Protein AF-A0A6G4P831-F1 (afdb_monomer)

InterPro domains:
  IPR053171 Viral Tip Attachment Protein [PTHR36251] (2-76)
  IPR057587 Tip attachment protein J, second Ig-like domain [PF24489] (1-71)

Sequence (78 aa):
WFSEAKIADAAQVETSARYLGTGSQWSVSGPHIKPGKDFWFYVRSVNLVGKSAFVEASGRASNDAEGYLGLFREKIGK

pLDDT: mean 88.17, std 7.78, range [55.31, 95.38]

Nearest PDB structures (foldseek):
  8xcj-assembly1_F  TM=7.503E-01  e=1.215E-06  Escherichia phage Lambda
  8iyk-assembly1_J  TM=7.920E-01  e=2.891E-06  Escherichia phage Lambda
  8xci-assembly1_J  TM=7.226E-01  e=2.891E-06  Escherichia phage Lambda
  7y8i-assembly1_A  TM=7.914E-01  e=9.825E-01  Chelicerata

Foldseek 3Di:
DKDLDDDPALVVCVVPPPDDDDDPDDDDDDDVQDAPGKMKDWDWDADPVGIDGIDMDMDGHHPCPVVVVVVVCVVVVD

Solvent-accessible surface area (backbone atoms only — not comparable to full-atom values): 5173 Å² total; per-residue (Å²): 83,77,37,78,59,88,69,97,54,71,72,55,49,80,79,66,51,90,65,86,84,85,69,100,72,86,86,87,84,58,91,83,72,46,59,70,37,59,35,34,38,43,48,60,59,75,60,98,89,47,68,56,73,67,46,80,48,75,51,62,41,75,66,59,62,66,62,50,53,52,57,47,48,65,71,68,74,112

Organism: Escherichia coli (NCBI:txid562)

Mean predicted aligned error: 5.67 Å

Structure (mmCIF, N/CA/C/O backbone):
data_AF-A0A6G4P831-F1
#
_entry.id   AF-A0A6G4P831-F1
#
loop_
_atom_site.group_PDB
_atom_site.id
_atom_site.type_symbol
_atom_site.label_atom_id
_atom_site.label_alt_id
_atom_site.label_comp_id
_atom_site.label_asym_id
_atom_site.label_entity_id
_atom_site.label_seq_id
_atom_site.pdbx_PDB_ins_code
_atom_site.Cartn_x
_atom_site.Cartn_y
_atom_site.Cartn_z
_atom_site.occupancy
_atom_site.B_iso_or_equiv
_atom_site.auth_seq_id
_atom_site.auth_comp_id
_atom_site.auth_asym_id
_atom_site.auth_atom_id
_atom_site.pdbx_PDB_model_num
ATOM 1 N N . TRP A 1 1 ? 4.427 4.282 -2.585 1.00 89.31 1 TRP A N 1
ATOM 2 C CA . TRP A 1 1 ? 3.487 5.379 -2.897 1.00 89.31 1 TRP A CA 1
ATOM 3 C C . TRP A 1 1 ? 2.174 5.115 -2.182 1.00 89.31 1 TRP A C 1
ATOM 5 O O . TRP A 1 1 ? 1.833 3.951 -2.011 1.00 89.31 1 TRP A O 1
ATOM 15 N N . PHE A 1 2 ? 1.494 6.164 -1.724 1.00 90.31 2 PHE A N 1
ATOM 16 C CA . PHE A 1 2 ? 0.248 6.091 -0.956 1.00 90.31 2 PHE A CA 1
ATOM 17 C C . PHE A 1 2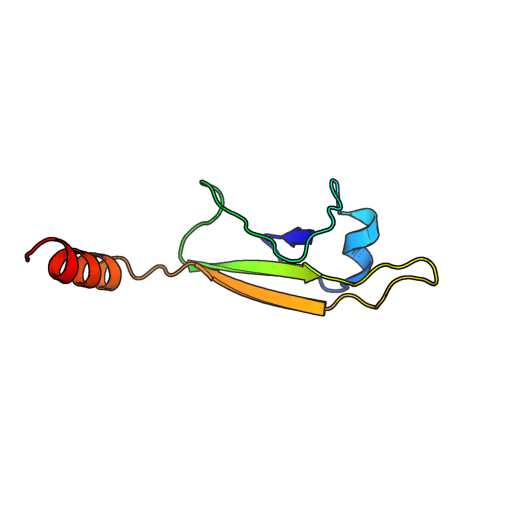 ? -0.858 6.855 -1.687 1.00 90.31 2 PHE A C 1
ATOM 19 O O . PHE A 1 2 ? -0.581 7.913 -2.253 1.00 90.31 2 PHE A O 1
ATOM 26 N N . SER A 1 3 ? -2.086 6.338 -1.640 1.00 90.56 3 SER A N 1
ATOM 27 C CA . SER A 1 3 ? -3.250 6.938 -2.287 1.00 90.56 3 SER A CA 1
ATOM 28 C C . SER A 1 3 ? -4.538 6.736 -1.497 1.00 90.56 3 SER A C 1
ATOM 30 O O . SER A 1 3 ? -4.770 5.687 -0.897 1.00 90.56 3 SER A O 1
ATOM 32 N N . GLU A 1 4 ? -5.417 7.731 -1.579 1.00 92.69 4 GLU A N 1
ATOM 33 C CA . GLU A 1 4 ? -6.802 7.660 -1.100 1.00 92.69 4 GLU A CA 1
ATOM 34 C C . GLU A 1 4 ? -7.763 7.041 -2.126 1.00 92.69 4 GLU A C 1
ATOM 36 O O . GLU A 1 4 ? -8.941 6.857 -1.830 1.00 92.69 4 GLU A O 1
ATOM 41 N N . ALA A 1 5 ? -7.279 6.762 -3.338 1.00 92.31 5 ALA A N 1
ATOM 42 C CA . ALA A 1 5 ? -8.031 6.126 -4.409 1.00 92.31 5 ALA A CA 1
ATOM 43 C C . ALA A 1 5 ? -7.236 4.955 -4.991 1.00 92.31 5 ALA A C 1
ATOM 45 O O . ALA A 1 5 ? -6.042 5.089 -5.285 1.00 92.31 5 ALA A O 1
ATOM 46 N N . LYS A 1 6 ? -7.911 3.824 -5.199 1.00 94.75 6 LYS A N 1
ATOM 47 C CA . LYS A 1 6 ? -7.347 2.706 -5.952 1.00 94.75 6 LYS A CA 1
ATOM 48 C C . LYS A 1 6 ? -7.084 3.133 -7.394 1.00 94.75 6 LYS A C 1
ATOM 50 O O . LYS A 1 6 ? -7.950 3.742 -8.021 1.00 94.75 6 LYS A O 1
ATOM 55 N N . ILE A 1 7 ? -5.922 2.777 -7.924 1.00 93.88 7 ILE A N 1
ATOM 56 C CA . ILE A 1 7 ? -5.591 2.963 -9.341 1.00 93.88 7 ILE A CA 1
ATOM 57 C C . ILE A 1 7 ? -5.751 1.642 -10.094 1.00 93.88 7 ILE A C 1
ATOM 59 O O . ILE A 1 7 ? -5.562 0.566 -9.529 1.00 93.88 7 ILE A O 1
ATOM 63 N N . ALA A 1 8 ? -6.139 1.725 -11.365 1.00 93.44 8 ALA A N 1
ATOM 64 C CA . ALA A 1 8 ? -6.386 0.543 -12.192 1.00 93.44 8 ALA A CA 1
ATOM 65 C C . ALA A 1 8 ? -5.084 -0.146 -12.628 1.00 93.44 8 ALA A C 1
ATOM 67 O O . ALA A 1 8 ? -5.043 -1.367 -12.746 1.00 93.44 8 ALA A O 1
ATOM 68 N N . ASP A 1 9 ? -4.026 0.639 -12.840 1.00 93.56 9 ASP A N 1
ATOM 69 C CA . ASP A 1 9 ? -2.706 0.155 -13.225 1.00 93.56 9 ASP A CA 1
ATOM 70 C C . ASP A 1 9 ? -1.646 0.745 -12.292 1.00 93.56 9 ASP A C 1
ATOM 72 O O . ASP A 1 9 ? -1.430 1.957 -12.251 1.00 93.56 9 ASP A O 1
ATOM 76 N N . ALA A 1 10 ? -0.954 -0.124 -11.557 1.00 91.81 10 ALA A N 1
ATOM 77 C CA . ALA A 1 10 ? 0.081 0.275 -10.615 1.00 91.81 10 ALA A CA 1
ATOM 78 C C . ALA A 1 10 ? 1.307 0.922 -11.292 1.00 91.81 10 ALA A C 1
ATOM 80 O O . ALA A 1 10 ? 2.074 1.612 -10.620 1.00 91.81 10 ALA A O 1
ATOM 81 N N . ALA A 1 11 ? 1.495 0.772 -12.607 1.00 90.19 11 ALA A N 1
ATOM 82 C CA . ALA A 1 11 ? 2.535 1.498 -13.337 1.00 90.19 11 ALA A CA 1
ATOM 83 C C . ALA A 1 11 ? 2.303 3.022 -13.333 1.00 90.19 11 ALA A C 1
ATOM 85 O O . ALA A 1 11 ? 3.269 3.787 -13.365 1.00 90.19 11 ALA A O 1
ATOM 86 N N . GLN A 1 12 ? 1.052 3.484 -13.174 1.00 90.75 12 GLN A N 1
ATOM 87 C CA . GLN A 1 12 ? 0.717 4.913 -13.046 1.00 90.75 12 GLN A CA 1
ATOM 88 C C . GLN A 1 12 ? 1.407 5.589 -11.848 1.00 90.75 12 GLN A C 1
ATOM 90 O O . GLN A 1 12 ? 1.530 6.816 -11.798 1.00 90.75 12 GLN A O 1
ATOM 95 N N . VAL A 1 13 ? 1.899 4.808 -10.882 1.00 90.94 13 VAL A N 1
ATOM 9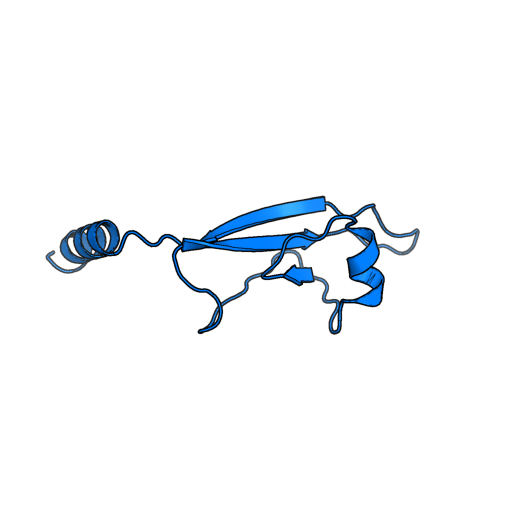6 C CA . VAL A 1 13 ? 2.682 5.311 -9.749 1.00 90.94 13 VAL A CA 1
ATOM 97 C C . VAL A 1 13 ? 3.967 5.996 -10.205 1.00 90.94 13 VAL A C 1
ATOM 99 O O . VAL A 1 13 ? 4.377 6.972 -9.582 1.00 90.94 13 VAL A O 1
ATOM 102 N N . GLU A 1 14 ? 4.601 5.531 -11.285 1.00 88.62 14 GLU A N 1
ATOM 103 C CA . GLU A 1 14 ? 5.863 6.113 -11.760 1.00 88.62 14 GLU A CA 1
ATOM 104 C C . GLU A 1 14 ? 5.714 7.555 -12.249 1.00 88.62 14 GLU A C 1
ATOM 106 O O . GLU A 1 14 ? 6.665 8.326 -12.156 1.00 88.62 14 GLU A O 1
ATOM 111 N N . THR A 1 15 ? 4.529 7.928 -12.730 1.00 88.12 15 THR A N 1
ATOM 112 C CA . THR A 1 15 ? 4.232 9.280 -13.219 1.00 88.12 15 THR A CA 1
ATOM 113 C C . THR A 1 15 ? 3.538 10.144 -12.168 1.00 88.12 15 THR A C 1
ATOM 115 O O . THR A 1 15 ? 3.703 11.362 -12.161 1.00 88.12 15 THR A O 1
ATOM 118 N N . SER A 1 16 ? 2.781 9.527 -11.257 1.00 83.56 16 SER A N 1
ATOM 119 C CA . SER A 1 16 ? 1.965 10.232 -10.258 1.00 83.56 16 SER A CA 1
ATOM 120 C C . SER A 1 16 ? 2.711 10.529 -8.955 1.00 83.56 16 SER A C 1
ATOM 122 O O . SER A 1 16 ? 2.321 11.417 -8.189 1.00 83.56 16 SER A O 1
ATOM 124 N N . ALA A 1 17 ? 3.771 9.776 -8.650 1.00 80.19 17 ALA A N 1
ATOM 125 C CA . ALA A 1 17 ? 4.503 9.937 -7.405 1.00 80.19 17 ALA A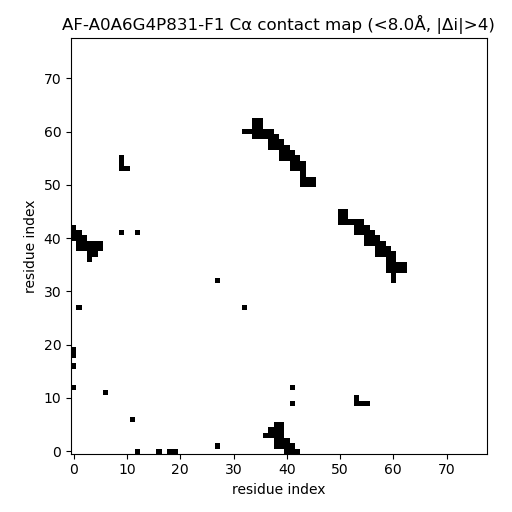 CA 1
ATOM 126 C C . ALA A 1 17 ? 5.314 11.241 -7.398 1.00 80.19 17 ALA A C 1
ATOM 128 O O . ALA A 1 17 ? 6.378 11.336 -7.998 1.00 80.19 17 ALA A O 1
ATOM 129 N N . ARG A 1 18 ? 4.845 12.233 -6.630 1.00 71.69 18 ARG A N 1
ATOM 130 C CA . ARG A 1 18 ? 5.615 13.461 -6.349 1.00 71.69 18 ARG A CA 1
ATOM 131 C C . ARG A 1 18 ? 6.848 13.208 -5.483 1.00 71.69 18 ARG A C 1
ATOM 133 O O . ARG A 1 18 ? 7.808 13.964 -5.548 1.00 71.69 18 ARG A O 1
ATOM 140 N N . TYR A 1 19 ? 6.803 12.164 -4.658 1.00 66.75 19 TYR A N 1
ATOM 141 C CA . TYR A 1 19 ? 7.914 11.749 -3.815 1.00 66.75 19 TYR A CA 1
ATOM 142 C C . TYR A 1 19 ? 8.009 10.226 -3.813 1.00 66.75 19 TYR A C 1
ATOM 144 O O . TYR A 1 19 ? 7.054 9.523 -3.468 1.00 66.75 19 TYR A O 1
ATOM 152 N N . LEU A 1 20 ? 9.170 9.723 -4.218 1.00 67.44 20 LEU A N 1
ATOM 153 C CA . LEU A 1 20 ? 9.561 8.333 -4.057 1.00 67.44 20 LEU A CA 1
ATOM 154 C C . LEU A 1 20 ? 10.547 8.309 -2.904 1.00 67.44 20 LEU A C 1
ATOM 156 O O . LEU A 1 20 ? 11.611 8.913 -3.006 1.00 67.44 20 LEU A O 1
ATOM 160 N N . GLY A 1 21 ? 10.211 7.628 -1.817 1.00 68.25 21 GLY A N 1
ATOM 161 C CA . GLY A 1 21 ? 11.231 7.306 -0.834 1.00 68.25 21 GLY A CA 1
ATOM 162 C C . GLY A 1 21 ? 11.513 5.819 -0.797 1.00 68.25 21 GLY A C 1
ATOM 163 O O . GLY A 1 21 ? 10.749 4.984 -1.288 1.00 68.25 21 GLY A O 1
ATOM 164 N N . THR A 1 22 ? 12.631 5.512 -0.165 1.00 77.88 22 THR A N 1
ATOM 165 C CA . THR A 1 22 ? 13.118 4.165 0.099 1.00 77.88 22 THR A CA 1
ATOM 166 C C . THR A 1 22 ? 13.095 3.923 1.599 1.00 77.88 22 THR A C 1
ATOM 168 O O . THR A 1 22 ? 13.505 4.786 2.371 1.00 77.88 22 THR A O 1
ATOM 171 N N . GLY A 1 23 ? 12.638 2.754 2.023 1.00 82.56 23 GLY A N 1
ATOM 172 C CA . GLY A 1 23 ? 12.609 2.393 3.434 1.00 82.56 23 GLY A CA 1
ATOM 173 C C . GLY A 1 23 ? 12.117 0.969 3.613 1.00 82.56 23 GLY A C 1
ATOM 174 O O . GLY A 1 23 ? 11.354 0.473 2.785 1.00 82.56 23 GLY A O 1
ATOM 175 N N . SER A 1 24 ? 12.553 0.323 4.693 1.00 83.81 24 SER A N 1
ATOM 176 C CA . SER A 1 24 ? 12.051 -0.991 5.111 1.00 83.81 24 SER A CA 1
ATOM 177 C C . SER A 1 24 ? 10.631 -0.922 5.679 1.00 83.81 24 SER A C 1
ATOM 179 O O . SER A 1 24 ? 9.946 -1.938 5.739 1.00 83.81 24 SER A O 1
ATOM 181 N N . GLN A 1 25 ? 10.180 0.273 6.069 1.00 85.12 25 GLN A N 1
ATOM 182 C CA . GLN A 1 25 ? 8.845 0.533 6.589 1.00 85.12 25 GLN A CA 1
ATOM 183 C C . GLN A 1 25 ? 8.327 1.896 6.131 1.00 85.12 25 GLN A C 1
ATOM 185 O O . GLN A 1 25 ? 9.100 2.830 5.909 1.00 85.12 25 GLN A O 1
ATOM 190 N N . TRP A 1 26 ? 7.005 1.994 6.025 1.00 81.88 26 TRP A N 1
ATOM 191 C CA . TRP A 1 26 ? 6.277 3.196 5.639 1.00 81.88 26 TRP A CA 1
ATOM 192 C C . TRP A 1 26 ? 5.088 3.378 6.573 1.00 81.88 26 TRP A C 1
ATOM 194 O O . TRP A 1 26 ? 4.339 2.434 6.807 1.00 81.88 26 TRP A O 1
ATOM 204 N N . SER A 1 27 ? 4.911 4.591 7.088 1.00 87.88 27 SER A N 1
ATOM 205 C CA . SER A 1 27 ? 3.748 4.966 7.889 1.00 87.88 27 SER A CA 1
ATOM 206 C C . SER A 1 27 ? 3.159 6.255 7.335 1.00 87.88 27 SER A C 1
ATOM 208 O O . SER A 1 27 ? 3.896 7.170 6.969 1.00 87.88 27 SER A O 1
ATOM 210 N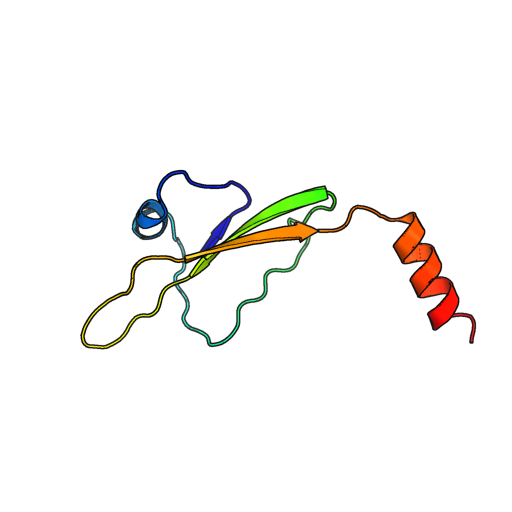 N . VAL A 1 28 ? 1.832 6.307 7.246 1.00 87.81 28 VAL A N 1
ATOM 211 C CA . VAL A 1 28 ? 1.086 7.503 6.856 1.00 87.81 28 VAL A CA 1
ATOM 212 C C . VAL A 1 28 ? 0.130 7.820 7.991 1.00 87.81 28 VAL A C 1
ATOM 214 O O . VAL A 1 28 ? -0.658 6.976 8.413 1.00 87.81 28 VAL A O 1
ATOM 217 N N . SER A 1 29 ? 0.224 9.039 8.499 1.00 90.12 29 SER A N 1
ATOM 218 C CA . SER A 1 29 ? -0.578 9.531 9.610 1.00 90.12 29 SER A CA 1
ATOM 219 C C . SER A 1 29 ? -1.020 10.967 9.339 1.00 90.12 29 SER A C 1
ATOM 221 O O . SER A 1 29 ? -0.540 11.625 8.414 1.00 90.12 29 SER A O 1
ATOM 223 N N . GLY A 1 30 ? -1.965 11.453 10.142 1.00 89.81 30 GLY A N 1
ATOM 224 C CA . GLY A 1 30 ? -2.451 12.827 10.073 1.00 89.81 30 GLY A CA 1
ATOM 225 C C . GLY A 1 30 ? -3.926 12.941 9.682 1.00 89.81 30 GLY A C 1
ATOM 226 O O . GLY A 1 30 ? -4.618 11.938 9.505 1.00 89.81 30 GLY A O 1
ATOM 227 N N . PRO A 1 31 ? -4.432 14.179 9.547 1.00 89.31 31 PRO A N 1
ATOM 228 C CA . PRO A 1 31 ? -5.867 14.465 9.500 1.00 89.31 31 PRO A CA 1
ATOM 229 C C . PRO A 1 31 ? -6.580 13.947 8.244 1.00 89.31 31 PRO A C 1
ATOM 231 O O . PRO A 1 31 ? -7.811 13.911 8.232 1.00 89.31 31 PRO A O 1
ATOM 234 N N . HIS A 1 32 ? -5.839 13.561 7.204 1.00 87.88 32 HIS A N 1
ATOM 235 C CA . HIS A 1 32 ? -6.376 13.012 5.955 1.00 87.88 32 HIS A CA 1
ATOM 236 C C . HIS A 1 32 ? -6.696 11.511 6.053 1.00 87.88 32 HIS A C 1
ATOM 238 O O . HIS A 1 32 ? -7.487 10.999 5.264 1.00 87.88 32 HIS A O 1
ATOM 244 N N . ILE A 1 33 ? -6.171 10.810 7.066 1.00 93.19 33 ILE A N 1
ATOM 245 C CA . ILE A 1 33 ? -6.549 9.423 7.351 1.00 93.19 33 ILE A CA 1
ATOM 246 C C . ILE A 1 33 ? -7.891 9.424 8.081 1.00 93.19 33 ILE A C 1
ATOM 248 O O . ILE A 1 33 ? -7.970 9.520 9.305 1.00 93.19 33 ILE A O 1
ATOM 252 N N . LYS A 1 34 ? -8.971 9.399 7.300 1.00 92.94 34 LYS A N 1
AT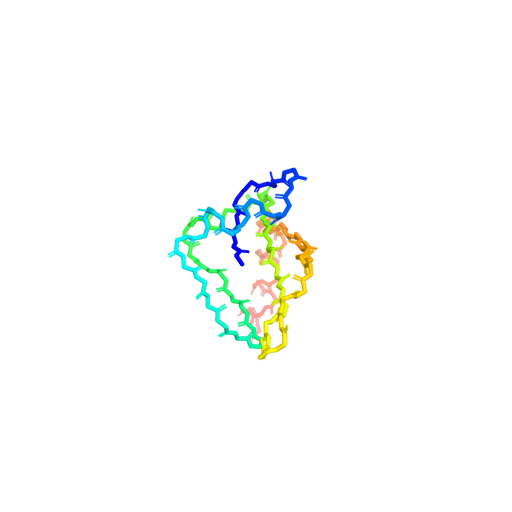OM 253 C CA . LYS A 1 34 ? -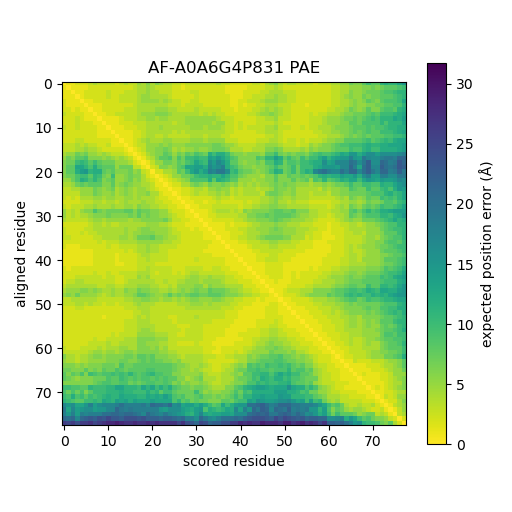10.346 9.404 7.803 1.00 92.94 34 LYS A CA 1
ATOM 254 C C . LYS A 1 34 ? -10.851 7.990 8.130 1.00 92.94 34 LYS A C 1
ATOM 256 O O . LYS A 1 34 ? -10.603 7.072 7.348 1.00 92.94 34 LYS A O 1
ATOM 261 N N . PRO A 1 35 ? -11.607 7.821 9.230 1.00 92.75 35 PRO A N 1
ATOM 262 C CA . PRO A 1 35 ? -12.323 6.584 9.534 1.00 92.75 35 PRO A CA 1
ATOM 263 C C . PRO A 1 35 ? -13.250 6.126 8.405 1.00 92.75 35 PRO A C 1
ATOM 265 O O . PRO A 1 35 ? -13.839 6.947 7.704 1.00 92.75 35 PRO A O 1
ATOM 268 N N . GLY A 1 36 ? -13.405 4.812 8.247 1.00 93.75 36 GLY A N 1
ATOM 269 C CA . GLY A 1 36 ? -14.310 4.192 7.275 1.00 93.75 36 GLY A CA 1
ATOM 270 C C . GLY A 1 36 ? -13.845 4.288 5.822 1.00 93.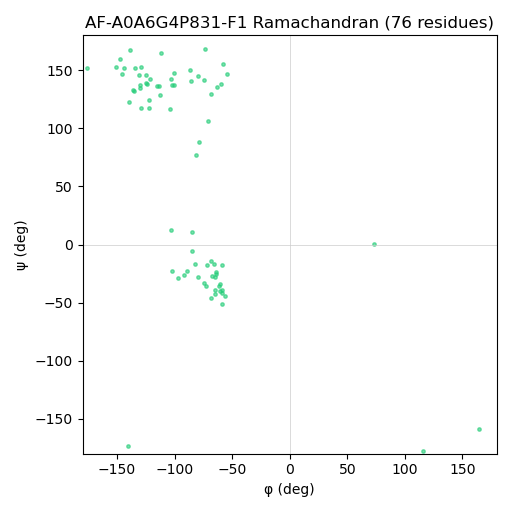75 36 GLY A C 1
ATOM 271 O O . GLY A 1 36 ? -14.535 3.794 4.933 1.00 93.75 36 GLY A O 1
ATOM 272 N N . LYS A 1 37 ? -12.685 4.903 5.575 1.00 94.38 37 LYS A N 1
ATOM 273 C CA . LYS A 1 37 ? -12.117 5.084 4.244 1.00 94.38 37 LYS A CA 1
ATOM 274 C C . LYS A 1 37 ? -11.031 4.051 3.973 1.00 94.38 37 LYS A C 1
ATOM 276 O O . LYS A 1 37 ? -10.209 3.764 4.844 1.00 94.38 37 LYS A O 1
ATOM 281 N N . ASP A 1 38 ? -11.053 3.510 2.762 1.00 95.38 38 ASP A N 1
ATOM 282 C CA . ASP A 1 38 ? -9.987 2.661 2.249 1.00 95.38 38 ASP A CA 1
ATOM 283 C C . ASP A 1 38 ? -8.818 3.511 1.760 1.00 95.38 38 ASP A C 1
ATOM 285 O O . ASP A 1 38 ? -8.990 4.597 1.202 1.00 95.38 38 ASP A O 1
ATOM 289 N N . PHE A 1 39 ? -7.623 2.981 1.954 1.00 95.06 39 PHE A N 1
ATOM 290 C CA . PHE A 1 39 ? -6.381 3.568 1.497 1.00 95.06 39 PHE A CA 1
ATOM 291 C C . PHE A 1 39 ? -5.514 2.498 0.857 1.00 95.06 39 PHE A C 1
ATOM 293 O O . PHE A 1 39 ? -5.582 1.326 1.236 1.00 95.06 39 PHE A O 1
ATOM 300 N N . TRP A 1 40 ? -4.669 2.915 -0.081 1.00 94.56 40 TRP A N 1
ATOM 301 C CA . TRP A 1 40 ? -3.834 2.020 -0.868 1.00 94.56 40 TRP A CA 1
ATOM 302 C C . TRP A 1 40 ? -2.366 2.400 -0.778 1.00 94.56 40 TRP A C 1
ATOM 304 O O . TRP A 1 40 ? -1.987 3.570 -0.852 1.00 94.56 40 TRP A O 1
ATOM 314 N N . PHE A 1 41 ? -1.536 1.373 -0.672 1.00 92.44 41 PHE A N 1
ATOM 315 C CA . PHE A 1 41 ? -0.095 1.434 -0.790 1.00 92.44 41 PHE A CA 1
ATOM 316 C C . PHE A 1 41 ? 0.348 0.649 -2.013 1.00 92.44 41 PHE A C 1
ATOM 318 O O . PHE A 1 41 ? -0.080 -0.478 -2.239 1.00 92.44 41 PHE A O 1
ATOM 325 N N . TYR A 1 42 ? 1.274 1.240 -2.754 1.00 92.12 42 TYR A N 1
ATOM 326 C CA . TYR A 1 42 ? 1.935 0.611 -3.884 1.00 92.12 42 TYR A CA 1
ATOM 327 C C . TYR A 1 42 ? 3.435 0.613 -3.627 1.00 92.12 42 TYR A C 1
ATOM 329 O O . TYR A 1 42 ? 4.051 1.679 -3.480 1.00 92.12 42 TYR A O 1
ATOM 337 N N . VAL A 1 43 ? 4.018 -0.578 -3.526 1.00 91.06 43 VAL A N 1
ATOM 338 C CA . VAL A 1 43 ? 5.413 -0.791 -3.119 1.00 91.06 43 VAL A CA 1
ATOM 339 C C . VAL A 1 43 ? 6.128 -1.611 -4.184 1.00 91.06 43 VAL A C 1
ATOM 341 O O . VAL A 1 43 ? 5.530 -2.464 -4.826 1.00 91.06 43 VAL A O 1
ATOM 344 N N . ARG A 1 44 ? 7.415 -1.350 -4.391 1.00 91.19 44 ARG A N 1
ATOM 345 C CA . ARG A 1 44 ? 8.286 -2.178 -5.228 1.00 91.19 44 ARG A CA 1
ATOM 346 C C . ARG A 1 44 ? 9.702 -2.152 -4.682 1.00 91.19 44 ARG A C 1
ATOM 348 O O . ARG A 1 44 ? 10.066 -1.205 -3.981 1.00 91.19 44 ARG A O 1
ATOM 355 N N . SER A 1 45 ? 10.507 -3.136 -5.051 1.00 88.81 45 SER A N 1
ATOM 356 C CA . SER A 1 45 ? 11.946 -3.087 -4.815 1.00 88.81 45 SER A CA 1
ATOM 357 C C . SER A 1 45 ? 12.663 -2.375 -5.964 1.00 88.81 45 SER A C 1
ATOM 359 O O . SER A 1 45 ? 12.214 -2.381 -7.115 1.00 88.81 45 SER A O 1
ATOM 361 N N . VAL A 1 46 ? 13.785 -1.736 -5.634 1.00 87.00 46 VAL A N 1
ATOM 362 C CA . VAL A 1 46 ? 14.705 -1.113 -6.591 1.00 87.00 46 VAL A CA 1
ATOM 363 C C . VAL A 1 46 ? 16.125 -1.485 -6.180 1.00 87.00 46 VAL A C 1
ATOM 365 O O . VAL A 1 46 ? 16.468 -1.383 -5.003 1.00 87.00 46 VAL A O 1
ATOM 368 N N . ASN A 1 47 ? 16.945 -1.920 -7.131 1.00 88.81 47 ASN A N 1
ATOM 369 C CA . ASN A 1 47 ? 18.372 -2.172 -6.943 1.00 88.81 47 ASN A CA 1
ATOM 370 C C . ASN A 1 47 ? 19.166 -1.698 -8.177 1.00 88.81 47 ASN A C 1
ATOM 372 O O . ASN A 1 47 ? 18.604 -1.086 -9.083 1.00 88.81 47 ASN A O 1
ATOM 376 N N . LEU A 1 48 ? 20.475 -1.976 -8.214 1.00 92.25 48 LEU A N 1
ATOM 377 C CA . LEU A 1 48 ? 21.346 -1.587 -9.334 1.00 92.25 48 LEU A CA 1
ATOM 378 C C . LEU A 1 48 ? 20.980 -2.256 -10.668 1.00 92.25 48 LEU A C 1
ATOM 380 O O . LEU A 1 48 ? 21.325 -1.736 -11.723 1.00 92.25 48 LEU A O 1
ATOM 384 N N . VAL A 1 49 ? 20.308 -3.406 -10.627 1.00 94.31 49 VAL A N 1
ATOM 385 C CA . VAL A 1 49 ? 19.962 -4.206 -11.810 1.00 94.31 49 VAL A CA 1
ATOM 386 C C . VAL A 1 49 ? 18.584 -3.825 -12.352 1.00 94.31 49 VAL A C 1
ATOM 388 O O . VAL A 1 49 ? 18.328 -3.968 -13.544 1.00 94.31 49 VAL A O 1
ATOM 391 N N . GLY A 1 50 ? 17.689 -3.310 -11.510 1.00 91.00 50 GLY A N 1
ATOM 392 C CA . GLY A 1 50 ? 16.391 -2.844 -11.965 1.00 91.00 50 GLY A CA 1
ATOM 393 C C . GLY A 1 50 ? 15.362 -2.645 -10.863 1.00 91.00 50 GLY A C 1
ATOM 394 O O . GLY A 1 50 ? 15.667 -2.445 -9.686 1.00 91.00 50 GLY A O 1
ATOM 395 N N . LYS A 1 51 ? 14.102 -2.666 -11.293 1.00 91.06 51 LYS A N 1
ATOM 396 C CA . LYS A 1 51 ? 12.908 -2.413 -10.486 1.00 91.06 51 LYS A CA 1
ATOM 397 C C . LYS A 1 51 ? 11.976 -3.613 -10.606 1.00 91.06 51 LYS A C 1
ATOM 399 O O . LYS A 1 51 ? 11.792 -4.123 -11.709 1.00 91.06 51 LYS A O 1
ATOM 404 N N . SER A 1 52 ? 11.364 -4.040 -9.506 1.00 92.75 52 SER A N 1
ATOM 405 C CA . SER A 1 52 ? 10.282 -5.024 -9.581 1.00 92.75 52 SER A CA 1
ATOM 406 C C . SER A 1 52 ? 8.995 -4.393 -10.124 1.00 92.75 52 SER A C 1
ATOM 408 O O . SER A 1 52 ? 8.844 -3.165 -10.153 1.00 92.75 52 SER A O 1
ATOM 410 N N . ALA A 1 53 ? 8.026 -5.245 -10.466 1.00 93.06 53 ALA A N 1
ATOM 411 C CA . ALA A 1 53 ? 6.632 -4.824 -10.542 1.00 93.06 53 ALA A CA 1
ATOM 412 C C . ALA A 1 53 ? 6.168 -4.259 -9.188 1.00 93.06 53 ALA A C 1
ATOM 414 O O . ALA A 1 53 ? 6.729 -4.586 -8.132 1.00 93.06 53 ALA A O 1
ATOM 415 N N . PHE A 1 54 ? 5.148 -3.406 -9.224 1.00 92.88 54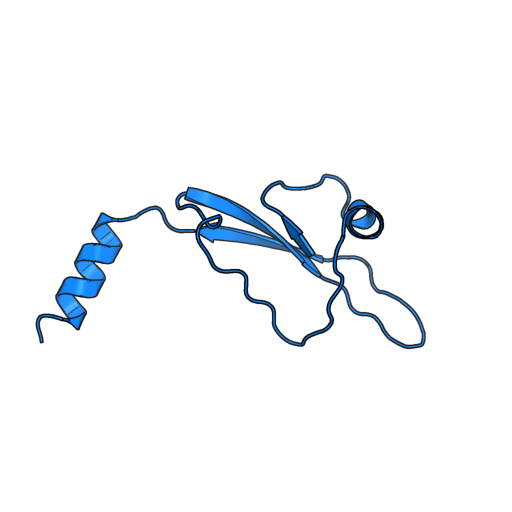 PHE A N 1
ATOM 416 C CA . PHE A 1 54 ? 4.493 -2.938 -8.010 1.00 92.88 54 PHE A CA 1
ATOM 417 C C . PHE A 1 54 ? 3.614 -4.032 -7.412 1.00 92.88 54 PHE A C 1
ATOM 419 O O . PHE A 1 54 ? 2.910 -4.743 -8.126 1.00 92.88 54 PHE A O 1
ATOM 426 N N . VAL A 1 55 ? 3.619 -4.104 -6.087 1.00 93.12 55 VAL A N 1
ATOM 427 C CA . VAL A 1 55 ? 2.611 -4.805 -5.296 1.00 93.12 55 VAL A CA 1
ATOM 428 C C . VAL A 1 55 ? 1.664 -3.783 -4.675 1.00 93.12 55 VAL A C 1
ATOM 430 O O . VAL A 1 55 ? 2.092 -2.696 -4.276 1.00 93.12 55 VAL A O 1
ATOM 433 N N . GLU A 1 56 ? 0.383 -4.133 -4.607 1.00 94.25 56 GLU A N 1
ATOM 434 C CA . GLU A 1 56 ? -0.674 -3.331 -3.988 1.00 94.25 56 GLU A CA 1
ATOM 435 C C . GLU A 1 56 ? -1.017 -3.908 -2.611 1.00 94.25 56 GLU A C 1
ATOM 437 O O . GLU A 1 56 ? -1.163 -5.119 -2.451 1.00 94.25 56 GLU A O 1
ATOM 442 N N . ALA A 1 57 ? -1.183 -3.034 -1.626 1.00 93.44 57 ALA A N 1
ATOM 443 C CA . ALA A 1 57 ? -1.782 -3.353 -0.339 1.00 93.44 57 ALA A CA 1
ATOM 444 C C . ALA A 1 57 ? -2.845 -2.304 -0.006 1.00 93.44 57 ALA A C 1
ATOM 446 O O . ALA A 1 57 ? -2.678 -1.129 -0.330 1.00 93.44 57 ALA A O 1
ATOM 447 N N . SER A 1 58 ? -3.923 -2.706 0.663 1.00 94.44 58 SER A N 1
ATOM 448 C CA . SER A 1 58 ? -4.982 -1.790 1.093 1.00 94.44 58 SER A CA 1
ATOM 449 C C . SER A 1 58 ? -5.317 -1.957 2.566 1.00 94.44 58 SER A C 1
ATOM 451 O O . SER A 1 58 ? -5.187 -3.048 3.118 1.00 94.44 58 SER A O 1
ATOM 453 N N . GLY A 1 59 ? -5.807 -0.890 3.187 1.00 93.56 59 GLY A N 1
ATOM 454 C CA . GLY A 1 59 ? -6.306 -0.919 4.556 1.00 93.56 59 GLY A CA 1
ATOM 455 C C . GLY A 1 59 ? -7.396 0.118 4.778 1.00 93.56 59 GLY A C 1
ATOM 456 O O . GLY A 1 59 ? -7.414 1.155 4.118 1.00 93.56 59 GLY A O 1
ATOM 457 N N . ARG A 1 60 ? -8.291 -0.163 5.727 1.00 94.56 60 ARG A N 1
ATOM 458 C CA . ARG A 1 60 ? -9.356 0.751 6.147 1.00 94.56 60 ARG A CA 1
ATOM 459 C C . ARG A 1 60 ? -9.105 1.216 7.570 1.00 94.56 60 ARG A C 1
ATOM 461 O O . ARG A 1 60 ? -8.932 0.392 8.466 1.00 94.56 60 ARG A O 1
ATOM 468 N N . ALA A 1 61 ? -9.128 2.526 7.791 1.00 91.25 61 ALA A N 1
ATOM 469 C CA . ALA A 1 61 ? -9.154 3.049 9.152 1.00 91.25 61 ALA A CA 1
ATOM 470 C C . ALA A 1 61 ? -10.507 2.706 9.794 1.00 91.25 61 ALA A C 1
ATOM 472 O O . ALA A 1 61 ? -11.553 2.970 9.198 1.00 91.25 61 ALA A O 1
ATOM 473 N N . SER A 1 62 ? -10.504 2.119 10.991 1.00 90.38 62 SER A N 1
ATOM 474 C CA . SER A 1 62 ? -11.749 1.754 11.678 1.00 90.38 62 SER A CA 1
ATOM 475 C C . SER A 1 62 ? -12.620 2.987 11.938 1.00 90.38 62 SER A C 1
ATOM 477 O O . SER A 1 62 ? -12.110 4.039 12.325 1.00 90.38 62 SER A O 1
ATOM 479 N N . ASN A 1 63 ? -13.930 2.851 11.726 1.00 92.88 63 ASN A N 1
ATOM 480 C CA . ASN A 1 63 ? -14.953 3.826 12.121 1.00 92.88 63 ASN A CA 1
ATOM 481 C C . ASN A 1 63 ? -15.735 3.405 13.372 1.00 92.88 63 ASN A C 1
ATOM 483 O O . ASN A 1 63 ? -16.749 4.024 13.689 1.00 92.88 63 ASN A O 1
ATOM 487 N N . ASP A 1 64 ? -15.262 2.384 14.082 1.00 93.94 64 ASP A N 1
ATOM 488 C CA . ASP A 1 64 ? -15.897 1.864 15.288 1.00 93.94 64 ASP A CA 1
ATOM 489 C C . ASP A 1 64 ? -15.533 2.705 16.520 1.00 93.94 64 ASP A C 1
ATOM 491 O O . ASP A 1 64 ? -14.668 2.356 17.326 1.00 93.94 64 ASP A O 1
ATOM 495 N N . ALA A 1 65 ? -16.175 3.866 16.643 1.00 89.06 65 ALA A N 1
ATOM 496 C CA . ALA A 1 65 ? -15.964 4.759 17.778 1.00 89.06 65 ALA A CA 1
ATOM 497 C C . ALA A 1 65 ? -16.355 4.106 19.117 1.00 89.06 65 ALA A C 1
ATOM 499 O O . ALA A 1 65 ? -15.685 4.338 20.123 1.00 89.06 65 ALA A O 1
ATOM 500 N N . GLU A 1 66 ? -17.407 3.283 19.136 1.00 91.38 66 GLU A N 1
ATOM 501 C CA . GLU A 1 66 ? -17.886 2.620 20.351 1.00 91.38 66 GLU A CA 1
ATOM 502 C C . GLU A 1 66 ? -16.887 1.569 20.847 1.00 91.38 66 GLU A C 1
ATOM 504 O O . GLU A 1 66 ? -16.512 1.586 22.023 1.00 91.38 66 GLU A O 1
ATOM 509 N N . GLY A 1 67 ? -16.363 0.729 19.950 1.00 90.75 67 GLY A N 1
ATOM 510 C CA . GLY A 1 67 ? -15.312 -0.230 20.282 1.00 90.75 67 GLY A CA 1
ATOM 511 C C . GLY A 1 67 ? -14.050 0.443 20.821 1.00 90.75 67 GLY A C 1
ATOM 512 O O . GLY A 1 67 ? -13.466 -0.026 21.803 1.00 90.75 67 GLY A O 1
ATOM 513 N N . TYR A 1 68 ? -13.656 1.594 20.263 1.00 88.25 68 TYR A N 1
ATOM 514 C CA . TYR A 1 68 ? -12.537 2.371 20.805 1.00 88.25 68 TYR A CA 1
ATOM 515 C C . TYR A 1 68 ? -12.819 2.917 22.209 1.00 88.25 68 TYR A C 1
ATOM 517 O O . TYR A 1 68 ? -11.952 2.827 23.078 1.00 88.25 68 TYR A O 1
ATOM 525 N N . LEU A 1 69 ? -14.019 3.446 22.467 1.00 89.06 69 LEU A N 1
ATOM 526 C CA . LEU A 1 69 ? -14.404 3.894 23.810 1.00 89.06 69 LEU A CA 1
ATOM 527 C C . LEU A 1 69 ? -14.366 2.742 24.825 1.00 89.06 69 LEU A C 1
ATOM 529 O O . LEU A 1 69 ? -13.888 2.936 25.945 1.00 89.06 69 LEU A O 1
ATOM 533 N N . GLY A 1 70 ? -14.807 1.545 24.425 1.00 91.00 70 GLY A N 1
ATOM 534 C CA . GLY A 1 70 ? -14.693 0.327 25.230 1.00 91.00 70 GLY A CA 1
ATOM 535 C C . GLY A 1 70 ? -13.240 -0.014 25.574 1.00 91.00 70 GLY A C 1
ATOM 536 O O . GLY A 1 70 ? -12.901 -0.148 26.751 1.00 91.00 70 GLY A O 1
ATOM 537 N N . LEU A 1 71 ? -12.364 -0.055 24.563 1.00 87.69 71 LEU A N 1
ATOM 538 C CA . LEU A 1 71 ? -10.929 -0.326 24.722 1.00 87.69 71 LEU A CA 1
ATOM 539 C C . LEU A 1 71 ? -10.253 0.655 25.693 1.00 87.69 71 LEU A C 1
ATOM 541 O O . LEU A 1 71 ? -9.439 0.257 26.528 1.00 87.69 71 LEU A O 1
ATOM 545 N N . PHE A 1 72 ? -10.555 1.950 25.576 1.00 86.56 72 PHE A N 1
ATOM 546 C CA . PHE A 1 72 ? -9.945 2.963 26.437 1.00 86.56 72 PHE A CA 1
ATOM 547 C C . PHE A 1 72 ? -10.480 2.914 27.863 1.00 86.56 72 PHE A C 1
ATOM 549 O O . PHE A 1 72 ? -9.703 3.104 28.796 1.00 86.56 72 PHE A O 1
ATOM 556 N N . ARG A 1 73 ? -11.767 2.608 28.055 1.00 87.12 73 ARG A N 1
ATOM 557 C CA . ARG A 1 73 ? -12.330 2.418 29.396 1.00 87.12 73 ARG A CA 1
ATOM 558 C C . ARG A 1 73 ? -11.612 1.296 30.146 1.00 87.12 73 ARG A C 1
ATOM 560 O O . ARG A 1 73 ? -11.296 1.474 31.316 1.00 87.12 73 ARG A O 1
ATOM 567 N N . GLU A 1 74 ? -11.302 0.188 29.475 1.00 84.06 74 GLU A N 1
ATOM 568 C CA . GLU A 1 74 ? -10.535 -0.913 30.073 1.00 84.06 74 GLU A CA 1
ATOM 569 C C . GLU A 1 74 ? -9.098 -0.500 30.440 1.00 84.06 74 GLU A C 1
ATOM 571 O O . GLU A 1 74 ? -8.590 -0.884 31.492 1.00 84.06 74 GLU A O 1
ATOM 5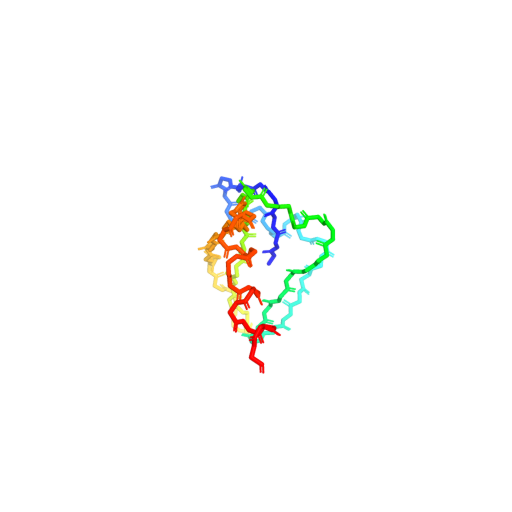76 N N . LYS A 1 75 ? -8.442 0.302 29.591 1.00 79.81 75 LYS A N 1
ATOM 577 C CA . LYS A 1 75 ? -7.042 0.721 29.788 1.00 79.81 75 LYS A CA 1
ATOM 578 C C . LYS A 1 75 ? -6.847 1.861 30.788 1.00 79.81 75 LYS A C 1
ATOM 580 O O . LYS A 1 75 ? -5.763 1.967 31.346 1.00 79.81 75 LYS A O 1
ATOM 585 N N . ILE A 1 76 ? -7.847 2.726 30.960 1.00 77.69 76 ILE A N 1
ATOM 586 C CA . ILE A 1 76 ? -7.776 3.928 31.811 1.00 77.69 76 ILE A CA 1
ATOM 587 C C . ILE A 1 76 ? -8.501 3.711 33.151 1.00 77.69 76 ILE A C 1
ATOM 589 O O . ILE A 1 76 ? -8.212 4.396 34.123 1.00 77.69 76 ILE A O 1
ATOM 593 N N . GLY A 1 77 ? -9.449 2.770 33.219 1.00 63.59 77 GLY A N 1
ATOM 594 C CA . GLY A 1 77 ? -10.221 2.456 34.427 1.00 63.59 77 GLY A CA 1
ATOM 595 C C . GLY A 1 77 ? -9.559 1.469 35.398 1.00 63.59 77 GLY A C 1
ATOM 596 O O . GLY A 1 77 ? -10.241 0.991 36.303 1.00 63.59 77 GLY A O 1
ATOM 597 N N . LYS A 1 78 ? -8.278 1.139 35.198 1.00 55.31 78 LYS A N 1
ATOM 598 C CA . LYS A 1 78 ? -7.411 0.462 36.176 1.00 55.31 78 LYS A CA 1
ATOM 599 C C . LYS A 1 78 ? -6.458 1.476 36.787 1.00 55.31 78 LYS A C 1
ATOM 601 O O . LYS A 1 78 ? -6.163 1.316 37.989 1.00 55.31 78 LYS A O 1
#

Secondary structure (DSSP, 8-state):
-EESS--S-GGGHHHH-S-----S-----STT--TT-EEEEEE--B-SS-BPPPEEEEEE----HHHHHHHHHHHH--

Radius of gyration: 16.91 Å; Cα contacts (8 Å, |Δi|>4): 74; chains: 1; bounding box: 39×20×50 Å